Protein AF-A0A0G1XLU5-F1 (afdb_monomer_lite)

InterPro domains:
  IPR003961 Fibronectin type III [PF00041] (52-119)
  IPR003961 Fibronectin type III [PS50853] (48-141)
  IPR003961 Fibronectin type III [cd00063] (48-118)
  IPR013783 Immunoglobulin-like fold [G3DSA:2.60.40.10] (42-125)
  IPR036116 Fibronectin type III superfamily [SSF49265] (53-124)

Structure (mmCIF, N/CA/C/O backbone):
data_AF-A0A0G1XLU5-F1
#
_entry.id   AF-A0A0G1XLU5-F1
#
loop_
_atom_site.group_PDB
_atom_site.id
_atom_site.type_symbol
_atom_site.label_atom_id
_atom_site.label_alt_id
_atom_site.label_comp_id
_atom_site.label_asym_id
_atom_site.label_entity_id
_atom_site.label_seq_id
_atom_site.pdbx_PDB_ins_code
_atom_site.Cartn_x
_atom_site.Cartn_y
_atom_site.Cartn_z
_atom_site.occupancy
_atom_site.B_iso_or_equiv
_atom_site.auth_seq_id
_atom_site.auth_comp_id
_atom_site.auth_asym_id
_atom_site.auth_atom_id
_atom_site.pdbx_PDB_model_num
ATOM 1 N N . MET A 1 1 ? -12.882 -52.339 14.618 1.00 51.91 1 MET A N 1
ATOM 2 C CA . MET A 1 1 ? -12.696 -51.127 15.456 1.00 51.91 1 MET A CA 1
ATOM 3 C C . MET A 1 1 ? -11.372 -50.376 15.245 1.00 51.91 1 MET A C 1
ATOM 5 O O . MET A 1 1 ? -11.327 -49.207 15.586 1.00 51.91 1 MET A O 1
ATOM 9 N N . ARG A 1 2 ? -10.311 -50.964 14.662 1.00 54.66 2 ARG A N 1
ATOM 10 C CA . ARG A 1 2 ? -8.971 -50.331 14.556 1.00 54.66 2 ARG A CA 1
ATOM 11 C C . ARG A 1 2 ? -8.788 -49.352 13.378 1.00 54.66 2 ARG A C 1
ATOM 13 O O . ARG A 1 2 ? -7.815 -48.607 13.339 1.00 54.66 2 ARG A O 1
ATOM 20 N N . THR A 1 3 ? -9.700 -49.377 12.409 1.00 59.12 3 THR A N 1
ATOM 21 C CA . THR A 1 3 ? -9.657 -48.574 11.175 1.00 59.12 3 THR A CA 1
ATOM 22 C C . THR A 1 3 ? -10.219 -47.166 11.374 1.00 59.12 3 THR A C 1
ATOM 24 O O . THR A 1 3 ? -9.622 -46.208 10.899 1.00 59.12 3 THR A O 1
ATOM 27 N N . HIS A 1 4 ? -11.300 -47.014 12.146 1.00 60.06 4 HIS A N 1
ATOM 28 C CA . HIS A 1 4 ? -11.933 -45.709 12.382 1.00 60.06 4 HIS A CA 1
ATOM 29 C C . HIS A 1 4 ? -11.048 -44.755 13.187 1.00 60.06 4 HIS A C 1
ATOM 31 O O . HIS A 1 4 ? -10.987 -43.572 12.875 1.00 60.06 4 HIS A O 1
ATOM 37 N N . THR A 1 5 ? -10.292 -45.268 14.161 1.00 69.12 5 THR A N 1
ATOM 38 C CA . THR A 1 5 ? -9.385 -44.448 14.976 1.00 69.12 5 THR A CA 1
ATOM 39 C C . THR A 1 5 ? -8.284 -43.814 14.131 1.00 69.12 5 THR A C 1
ATOM 41 O O . THR A 1 5 ? -7.954 -42.657 14.342 1.00 69.12 5 THR A O 1
ATOM 44 N N . LYS A 1 6 ? -7.754 -44.537 13.131 1.00 70.75 6 LYS A N 1
ATOM 45 C CA . LYS A 1 6 ? -6.732 -44.008 12.214 1.00 70.75 6 LYS A CA 1
ATOM 46 C C . LYS A 1 6 ? -7.291 -42.927 11.290 1.00 70.75 6 LYS A C 1
ATOM 48 O O . LYS A 1 6 ? -6.612 -41.938 11.056 1.00 70.75 6 LYS A O 1
ATOM 53 N N . VAL A 1 7 ? -8.521 -43.103 10.801 1.00 74.12 7 VAL A N 1
ATOM 54 C CA . VAL A 1 7 ? -9.190 -42.120 9.933 1.00 74.12 7 VAL A CA 1
ATOM 55 C C . VAL A 1 7 ? -9.495 -40.831 10.698 1.00 74.12 7 VAL A C 1
ATOM 57 O O . VAL A 1 7 ? -9.202 -39.752 10.199 1.00 74.12 7 VAL A O 1
ATOM 60 N N . ILE A 1 8 ? -10.002 -40.931 11.931 1.00 77.81 8 ILE A N 1
ATOM 61 C CA . ILE A 1 8 ? -10.279 -39.760 12.780 1.00 77.81 8 ILE A CA 1
ATOM 62 C C . ILE A 1 8 ? -8.988 -38.998 13.101 1.00 77.81 8 ILE A C 1
ATOM 64 O O . ILE A 1 8 ? -8.960 -37.775 13.011 1.00 77.81 8 ILE A O 1
ATOM 68 N N . LEU A 1 9 ? -7.903 -39.710 13.421 1.00 80.44 9 LEU A N 1
ATOM 69 C CA . LEU A 1 9 ? -6.610 -39.083 13.710 1.00 80.44 9 LEU A CA 1
ATOM 70 C C . LEU A 1 9 ? -6.044 -38.364 12.480 1.00 80.44 9 LEU A C 1
ATOM 72 O O . LEU A 1 9 ? -5.514 -37.266 12.602 1.00 80.44 9 LEU A O 1
ATOM 76 N N . LEU A 1 10 ? -6.206 -38.949 11.292 1.00 81.06 10 LEU A N 1
ATOM 77 C CA . LEU A 1 10 ? -5.748 -38.354 10.038 1.00 81.06 10 LEU A CA 1
ATOM 78 C C . LEU A 1 10 ? -6.561 -37.102 9.670 1.00 81.06 10 LEU A C 1
ATOM 80 O O . LEU A 1 10 ? -5.979 -36.103 9.260 1.00 81.06 10 LEU A O 1
ATOM 84 N N . LEU A 1 11 ? -7.879 -37.114 9.896 1.00 80.06 11 LEU A N 1
ATOM 85 C CA . LEU A 1 11 ? -8.735 -35.936 9.717 1.00 80.06 11 LEU A CA 1
ATOM 86 C C . LEU A 1 11 ? -8.406 -34.819 10.713 1.00 80.06 11 LEU A C 1
ATOM 88 O O . LEU A 1 11 ? -8.361 -33.660 10.318 1.00 80.06 11 LEU A O 1
ATOM 92 N N . LEU A 1 12 ? -8.121 -35.152 11.976 1.00 81.06 12 LEU A N 1
ATOM 93 C CA . LEU A 1 12 ? -7.686 -34.170 12.973 1.00 81.06 12 LEU A CA 1
ATOM 94 C C . LEU A 1 12 ? -6.341 -33.543 12.601 1.00 81.06 12 LEU A C 1
ATOM 96 O O . LEU A 1 12 ? -6.197 -32.331 12.691 1.00 81.06 12 LEU A O 1
ATOM 100 N N . VAL A 1 13 ? -5.375 -34.338 12.134 1.00 81.06 13 VAL A N 1
ATOM 101 C CA . VAL A 1 13 ? -4.076 -33.816 11.683 1.00 81.06 13 VAL A CA 1
ATOM 102 C C . VAL A 1 13 ? -4.242 -32.904 10.467 1.00 81.06 13 VAL A C 1
ATOM 104 O O . VAL A 1 13 ? -3.631 -31.843 10.433 1.00 81.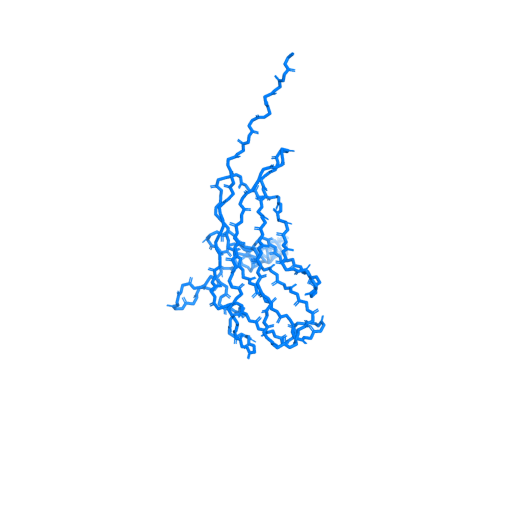06 13 VAL A O 1
ATOM 107 N N . LEU A 1 14 ? -5.095 -33.263 9.503 1.00 79.94 14 LEU A N 1
ATOM 108 C CA . LEU A 1 14 ? -5.384 -32.410 8.346 1.00 79.94 14 LEU A CA 1
ATOM 109 C C . LEU A 1 14 ? -6.127 -31.127 8.735 1.00 79.94 14 LEU A C 1
ATOM 111 O O . LEU A 1 14 ? -5.818 -30.071 8.196 1.00 79.94 14 LEU A O 1
ATOM 115 N N . ALA A 1 15 ? -7.061 -31.196 9.686 1.00 76.44 15 ALA A N 1
ATOM 116 C CA . ALA A 1 15 ? -7.761 -30.021 10.198 1.00 76.44 15 ALA A CA 1
ATOM 117 C C . ALA A 1 15 ? -6.807 -29.077 10.944 1.00 76.44 15 ALA A C 1
ATOM 119 O O . ALA A 1 15 ? -6.834 -27.874 10.713 1.00 76.44 15 ALA A O 1
ATOM 120 N N . VAL A 1 16 ? -5.918 -29.618 11.782 1.00 76.94 16 VAL A N 1
ATOM 121 C CA . VAL A 1 16 ? -4.897 -28.835 12.495 1.00 76.94 16 VAL A CA 1
ATOM 122 C C . VAL A 1 16 ? -3.871 -28.254 11.525 1.00 76.94 16 VAL A C 1
ATOM 124 O O . VAL A 1 16 ? -3.512 -27.091 11.658 1.00 76.94 16 VAL A O 1
ATOM 127 N N . ALA A 1 17 ? -3.426 -29.019 10.527 1.00 70.75 17 ALA A N 1
ATOM 128 C CA . ALA A 1 17 ? -2.511 -28.526 9.501 1.00 70.75 17 ALA A CA 1
ATOM 129 C C . ALA A 1 17 ? -3.165 -27.438 8.638 1.00 70.75 17 ALA A C 1
ATOM 131 O O . ALA A 1 17 ? -2.545 -26.412 8.379 1.00 70.75 17 ALA A O 1
ATOM 132 N N . GLY A 1 18 ? -4.428 -27.623 8.246 1.00 68.19 18 GLY A N 1
ATOM 133 C CA . GLY A 1 18 ? -5.203 -26.610 7.533 1.00 68.19 18 GLY A CA 1
ATOM 134 C C . GLY A 1 18 ? -5.383 -25.338 8.360 1.00 68.19 18 GLY A C 1
ATOM 135 O O . GLY A 1 18 ? -5.171 -24.245 7.849 1.00 68.19 18 GLY A O 1
ATOM 136 N N . TYR A 1 19 ? -5.682 -25.478 9.653 1.00 71.88 19 TYR A N 1
ATOM 137 C CA . TYR A 1 19 ? -5.809 -24.355 10.582 1.00 71.88 19 TYR A CA 1
ATOM 138 C C . TYR A 1 19 ? -4.478 -23.618 10.797 1.00 71.88 19 TYR A C 1
ATOM 140 O O . TYR A 1 19 ? -4.436 -22.392 10.767 1.00 71.88 19 TYR A O 1
ATOM 148 N N . ALA A 1 20 ? -3.376 -24.353 10.956 1.00 61.25 20 ALA A N 1
ATOM 149 C CA . ALA A 1 20 ? -2.044 -23.778 11.127 1.00 61.25 20 ALA A CA 1
ATOM 150 C C . ALA A 1 20 ? -1.555 -23.044 9.869 1.00 61.25 20 ALA A C 1
ATOM 152 O O . ALA A 1 20 ? -0.933 -21.994 9.985 1.00 61.25 20 ALA A O 1
ATOM 153 N N . LEU A 1 21 ? -1.857 -23.567 8.676 1.00 60.66 21 LEU A N 1
ATOM 154 C CA . LEU A 1 21 ? -1.538 -22.897 7.413 1.00 60.66 21 LEU A CA 1
ATOM 155 C C . LEU A 1 21 ? -2.377 -21.632 7.209 1.00 60.66 21 LEU A C 1
ATOM 157 O O . LEU A 1 21 ? -1.857 -20.642 6.697 1.00 60.66 21 LEU A O 1
ATOM 161 N N . TRP A 1 22 ? -3.642 -21.648 7.637 1.00 54.62 22 TRP A N 1
ATOM 162 C CA . TRP A 1 22 ? -4.522 -20.481 7.578 1.00 54.62 22 TRP A CA 1
ATOM 163 C C . TRP A 1 22 ? -4.089 -19.362 8.541 1.00 54.62 22 TRP A C 1
ATOM 165 O O . TRP A 1 22 ? -4.191 -18.194 8.190 1.00 54.62 22 TRP A O 1
ATOM 175 N N . MET A 1 23 ? -3.517 -19.700 9.703 1.00 57.91 23 MET A N 1
ATOM 176 C CA . MET A 1 23 ? -2.945 -18.733 10.655 1.00 57.91 23 MET A CA 1
ATOM 177 C C . MET A 1 23 ? -1.448 -18.461 10.435 1.00 57.91 23 MET A C 1
ATOM 179 O O . MET A 1 23 ? -0.708 -18.282 11.404 1.00 57.91 23 MET A O 1
ATOM 183 N N . SER A 1 24 ? -0.959 -18.463 9.193 1.00 58.97 24 SER A N 1
ATOM 184 C CA . SER A 1 24 ? 0.436 -18.072 8.965 1.00 58.97 24 SER A CA 1
ATOM 185 C C . SER A 1 24 ? 0.593 -16.599 9.370 1.00 58.97 24 SER A C 1
ATOM 187 O O . SER A 1 24 ? -0.068 -15.753 8.768 1.00 58.97 24 SER A O 1
ATOM 189 N N . PRO A 1 25 ? 1.404 -16.276 10.396 1.00 61.41 25 PRO A N 1
ATOM 190 C CA . PRO A 1 25 ? 1.525 -14.908 10.873 1.00 61.41 25 PRO A CA 1
ATOM 191 C C . PRO A 1 25 ? 2.113 -14.019 9.769 1.00 61.41 25 PRO A C 1
ATOM 193 O O . PRO A 1 25 ? 2.911 -14.506 8.955 1.00 61.41 25 PRO A O 1
ATOM 196 N N . PRO A 1 26 ? 1.741 -12.730 9.735 1.00 64.94 26 PRO A N 1
ATOM 197 C CA . PRO A 1 26 ? 2.277 -11.789 8.763 1.00 64.94 26 PRO A CA 1
ATOM 198 C C . PRO A 1 26 ? 3.806 -11.755 8.845 1.00 64.94 26 PRO A C 1
ATOM 200 O O . PRO A 1 26 ? 4.402 -11.852 9.924 1.00 64.94 26 PRO A O 1
ATOM 203 N N . LYS A 1 27 ? 4.461 -11.671 7.684 1.00 69.88 27 LYS A N 1
ATOM 204 C CA . LYS A 1 27 ? 5.921 -11.603 7.617 1.00 69.88 27 LYS A CA 1
ATOM 205 C C . LYS A 1 27 ? 6.362 -10.169 7.866 1.00 69.88 27 LYS A C 1
ATOM 207 O O . LYS A 1 27 ? 6.328 -9.349 6.956 1.00 69.88 27 LYS A O 1
ATOM 212 N N . ILE A 1 28 ? 6.834 -9.918 9.081 1.00 74.00 28 ILE A N 1
ATOM 213 C CA . ILE A 1 28 ? 7.409 -8.631 9.462 1.00 74.00 28 ILE A CA 1
ATOM 214 C C . ILE A 1 28 ? 8.898 -8.615 9.086 1.00 74.00 28 ILE A C 1
ATOM 216 O O . ILE A 1 28 ? 9.641 -9.508 9.505 1.00 74.00 28 ILE A O 1
ATOM 220 N N . ASP A 1 29 ? 9.344 -7.636 8.295 1.00 70.25 29 ASP A N 1
ATOM 221 C CA . ASP A 1 29 ? 10.772 -7.473 7.991 1.00 70.25 29 ASP A CA 1
ATOM 222 C C . ASP A 1 29 ? 11.554 -6.815 9.144 1.00 70.25 29 ASP A C 1
ATOM 224 O O . ASP A 1 29 ? 11.015 -6.397 10.170 1.00 70.25 29 ASP A O 1
ATOM 228 N N . THR A 1 30 ? 12.873 -6.704 8.979 1.00 65.00 30 THR A N 1
ATOM 229 C CA . THR A 1 30 ? 13.765 -6.060 9.957 1.00 65.00 30 THR A CA 1
ATOM 230 C C . THR A 1 30 ? 13.542 -4.553 10.105 1.00 65.00 30 THR A C 1
ATOM 232 O O . THR A 1 30 ? 14.086 -3.954 11.033 1.00 65.00 30 THR A O 1
ATOM 235 N N . GLN A 1 31 ? 12.764 -3.938 9.213 1.00 65.06 31 GLN A N 1
ATOM 236 C CA . GLN A 1 31 ? 12.368 -2.531 9.248 1.00 65.06 31 GLN A CA 1
ATOM 237 C C . GLN A 1 31 ? 10.964 -2.343 9.848 1.00 65.06 31 GLN A C 1
ATOM 239 O O . GLN A 1 31 ? 10.531 -1.205 10.023 1.00 65.06 31 GLN A O 1
ATOM 244 N N . GLY A 1 32 ? 10.287 -3.434 10.221 1.00 70.69 32 GLY A N 1
ATOM 245 C CA . GLY A 1 32 ? 8.965 -3.423 10.836 1.00 70.69 32 GLY A CA 1
ATOM 246 C C . GLY A 1 32 ? 7.802 -3.419 9.845 1.00 70.69 32 GLY A C 1
ATOM 247 O O . GLY A 1 32 ? 6.673 -3.231 10.286 1.00 70.69 32 GLY A O 1
ATOM 248 N N . LYS A 1 33 ? 8.040 -3.628 8.542 1.00 77.69 33 LYS A N 1
ATOM 249 C CA . LYS A 1 33 ? 6.972 -3.696 7.532 1.00 77.69 33 LYS A CA 1
ATOM 250 C C . LYS A 1 33 ? 6.260 -5.028 7.607 1.00 77.69 33 LYS A C 1
ATOM 252 O O . LYS A 1 33 ? 6.911 -6.070 7.557 1.00 77.69 33 LYS A O 1
ATOM 257 N N . ILE A 1 34 ? 4.937 -4.994 7.705 1.00 79.50 34 ILE A N 1
ATOM 258 C CA . ILE A 1 34 ? 4.141 -6.144 8.138 1.00 79.50 34 ILE A CA 1
ATOM 259 C C . ILE A 1 34 ? 3.850 -7.141 6.996 1.00 79.50 34 ILE A C 1
ATOM 261 O O . ILE A 1 34 ? 3.616 -8.323 7.251 1.00 79.50 34 ILE A O 1
ATOM 265 N N . HIS A 1 35 ? 3.996 -6.706 5.740 1.00 80.88 35 HIS A N 1
ATOM 266 C CA . HIS A 1 35 ? 3.874 -7.538 4.534 1.00 80.88 35 HIS A CA 1
ATOM 267 C C . HIS A 1 35 ? 5.161 -7.538 3.701 1.00 80.88 35 HIS A C 1
ATOM 269 O O . HIS A 1 35 ? 5.164 -7.194 2.518 1.00 80.88 35 HIS A O 1
ATOM 275 N N . ALA A 1 36 ? 6.281 -7.932 4.313 1.00 82.94 36 ALA A N 1
ATOM 276 C CA . ALA A 1 36 ? 7.623 -7.899 3.713 1.00 82.94 36 ALA A CA 1
ATOM 277 C C . ALA A 1 36 ? 7.714 -8.507 2.299 1.00 82.94 36 ALA A C 1
ATOM 279 O O . ALA A 1 36 ? 8.440 -8.014 1.436 1.00 82.94 36 ALA A O 1
ATOM 280 N N . ASN A 1 37 ? 6.935 -9.556 2.027 1.00 84.00 37 ASN A N 1
ATOM 281 C CA . ASN A 1 37 ? 6.890 -10.230 0.729 1.00 84.00 37 ASN A CA 1
ATOM 282 C C . ASN A 1 37 ? 6.438 -9.318 -0.425 1.00 84.00 37 ASN A C 1
ATOM 284 O O . ASN A 1 37 ? 6.839 -9.557 -1.563 1.00 84.00 37 ASN A O 1
ATOM 288 N N . LEU A 1 38 ? 5.628 -8.288 -0.155 1.00 86.75 38 LEU A N 1
ATOM 289 C CA . LEU A 1 38 ? 5.226 -7.306 -1.169 1.00 86.75 38 LEU A CA 1
ATOM 290 C C . LEU A 1 38 ? 6.402 -6.422 -1.607 1.00 86.75 38 LEU A C 1
ATOM 292 O O . LEU A 1 38 ? 6.432 -5.954 -2.746 1.00 86.75 38 LEU A O 1
ATOM 296 N N . TYR A 1 39 ? 7.381 -6.229 -0.720 1.00 89.38 39 TYR A N 1
ATOM 297 C CA . TYR A 1 39 ? 8.565 -5.406 -0.954 1.00 89.38 39 TYR A CA 1
ATOM 298 C C . TYR A 1 39 ? 9.710 -6.205 -1.578 1.00 89.38 39 TYR A C 1
ATOM 300 O O . TYR A 1 39 ? 10.363 -5.719 -2.497 1.00 89.38 39 TYR A O 1
ATOM 308 N N . GLU A 1 40 ? 9.936 -7.441 -1.125 1.00 88.00 40 GLU A N 1
ATOM 309 C CA . GLU A 1 40 ? 11.019 -8.303 -1.624 1.00 88.00 40 GLU A CA 1
ATOM 310 C C . GLU A 1 40 ? 10.889 -8.639 -3.120 1.00 88.00 40 GLU A C 1
ATOM 312 O O . GLU A 1 40 ? 11.901 -8.800 -3.800 1.00 88.00 40 GLU A O 1
ATOM 317 N N . GLY A 1 41 ? 9.661 -8.750 -3.637 1.00 86.44 41 GLY A N 1
ATOM 318 C CA . GLY A 1 41 ? 9.399 -9.055 -5.049 1.00 86.44 41 GLY A CA 1
ATOM 319 C C . GLY A 1 41 ? 9.264 -7.833 -5.962 1.00 86.44 41 GLY A C 1
ATOM 320 O O . GLY A 1 41 ? 9.120 -7.998 -7.173 1.00 86.44 41 GLY A O 1
ATOM 321 N N . ALA A 1 42 ? 9.285 -6.617 -5.409 1.00 93.81 42 ALA A N 1
ATOM 322 C CA . ALA A 1 42 ? 9.008 -5.412 -6.179 1.00 93.81 42 ALA A CA 1
ATOM 323 C C . ALA A 1 42 ? 10.130 -5.109 -7.186 1.00 93.81 42 ALA A C 1
ATOM 325 O O . ALA A 1 42 ? 11.319 -5.198 -6.881 1.00 93.81 42 ALA A O 1
ATOM 326 N N . SER A 1 43 ? 9.745 -4.675 -8.385 1.00 96.81 43 SER A N 1
ATOM 327 C CA . SER A 1 43 ? 10.668 -4.199 -9.427 1.00 96.81 43 SER A CA 1
ATOM 328 C C . SER A 1 43 ? 11.294 -2.843 -9.083 1.00 96.81 43 SER A C 1
ATOM 330 O O . SER A 1 43 ? 12.320 -2.468 -9.647 1.00 96.81 43 SER A O 1
ATOM 332 N N . GLY A 1 44 ? 10.696 -2.115 -8.139 1.00 96.12 44 GLY A N 1
ATOM 333 C CA . GLY A 1 44 ? 11.185 -0.838 -7.648 1.00 96.12 44 GLY A CA 1
ATOM 334 C C . GLY A 1 44 ? 10.220 -0.208 -6.650 1.00 96.12 44 GLY A C 1
ATOM 335 O O . GLY A 1 44 ? 9.231 -0.818 -6.241 1.00 96.12 44 GLY A O 1
ATOM 336 N N . THR A 1 45 ? 10.504 1.036 -6.271 1.00 96.56 45 THR A N 1
ATOM 337 C CA . THR A 1 45 ? 9.650 1.808 -5.363 1.00 96.56 45 THR A CA 1
ATOM 338 C C . THR A 1 45 ? 9.321 3.176 -5.934 1.00 96.56 45 THR A C 1
ATOM 340 O O . THR A 1 45 ? 10.184 3.777 -6.573 1.00 96.56 45 THR A O 1
ATOM 343 N N . TRP A 1 46 ? 8.154 3.726 -5.601 1.00 96.88 46 TRP A N 1
ATOM 344 C CA . TRP A 1 46 ? 7.859 5.148 -5.815 1.00 96.88 46 TRP A CA 1
ATOM 345 C C . TRP A 1 46 ? 7.335 5.816 -4.544 1.00 96.88 46 TRP A C 1
ATOM 347 O O . TRP A 1 46 ? 7.081 5.153 -3.538 1.00 96.88 46 TRP A O 1
ATOM 357 N N . ASN A 1 47 ? 7.213 7.143 -4.575 1.00 96.81 47 ASN A N 1
ATOM 358 C CA . ASN A 1 47 ? 6.675 7.932 -3.472 1.00 96.81 47 ASN A CA 1
ATOM 359 C C . ASN A 1 47 ? 5.308 8.536 -3.856 1.00 96.81 47 ASN A C 1
ATOM 361 O O . ASN A 1 47 ? 5.283 9.606 -4.463 1.00 96.81 47 ASN A O 1
ATOM 365 N N . PRO A 1 48 ? 4.185 7.876 -3.515 1.00 95.19 48 PRO A N 1
ATOM 366 C CA . PRO A 1 48 ? 2.851 8.292 -3.935 1.00 95.19 48 PRO A CA 1
ATOM 367 C C . PRO A 1 48 ? 2.255 9.479 -3.174 1.00 95.19 48 PRO A C 1
ATOM 369 O O . PRO A 1 48 ? 1.155 9.880 -3.525 1.00 95.19 48 PRO A O 1
ATOM 372 N N . GLN A 1 49 ? 2.885 10.015 -2.120 1.00 94.88 49 GLN A N 1
ATOM 373 C CA . GLN A 1 49 ? 2.253 11.049 -1.274 1.00 94.88 49 GLN A CA 1
ATOM 374 C C . GLN A 1 49 ? 0.836 10.641 -0.807 1.00 94.88 49 GLN A C 1
ATOM 376 O O . GLN A 1 49 ? -0.132 11.368 -1.027 1.00 94.88 49 GLN A O 1
ATOM 381 N N . VAL A 1 50 ? 0.700 9.438 -0.234 1.00 95.19 50 VAL A N 1
ATOM 382 C CA . VAL A 1 50 ? -0.616 8.880 0.118 1.00 95.19 50 VAL A CA 1
ATOM 383 C C . VAL A 1 50 ? -1.285 9.681 1.232 1.00 95.19 50 VAL A C 1
ATOM 385 O O . VAL A 1 50 ? -0.660 10.020 2.237 1.00 95.19 50 VAL A O 1
ATOM 388 N N . GLU A 1 51 ? -2.582 9.916 1.069 1.00 96.44 51 GLU A N 1
ATOM 389 C CA . GLU A 1 51 ? -3.465 10.513 2.067 1.00 96.44 51 GLU A CA 1
ATOM 390 C C . GLU A 1 51 ? -4.587 9.521 2.406 1.00 96.44 51 GLU A C 1
ATOM 392 O O . GLU A 1 51 ? -5.221 8.975 1.502 1.00 96.44 51 GLU A O 1
ATOM 397 N N . VAL A 1 52 ? -4.850 9.296 3.699 1.00 95.50 52 VAL A N 1
ATOM 398 C CA . VAL A 1 52 ? -5.935 8.422 4.174 1.00 95.50 52 VAL A CA 1
ATOM 399 C C . VAL A 1 52 ? -6.920 9.240 5.002 1.00 95.50 52 VAL A C 1
ATOM 401 O O . VAL A 1 52 ? -6.558 9.806 6.032 1.00 95.50 52 VAL A O 1
ATOM 404 N N . LEU A 1 53 ? -8.169 9.312 4.547 1.00 93.25 53 LEU A N 1
ATOM 405 C CA . LEU A 1 53 ? -9.198 10.192 5.096 1.00 93.25 53 LEU A CA 1
ATOM 406 C C . LEU A 1 53 ? -10.380 9.382 5.637 1.00 93.25 53 LEU A C 1
ATOM 408 O O . LEU A 1 53 ? -11.051 8.706 4.855 1.00 93.25 53 LEU A O 1
ATOM 412 N N . PRO A 1 54 ? -10.690 9.459 6.941 1.00 89.06 54 PRO A N 1
ATOM 413 C CA . PRO A 1 54 ? -11.871 8.808 7.478 1.00 89.06 54 PRO A CA 1
ATOM 414 C C . PRO A 1 54 ? -13.151 9.571 7.169 1.00 89.06 54 PRO A C 1
ATOM 416 O O . PRO A 1 54 ? -13.206 10.798 7.254 1.00 89.06 54 PRO A O 1
ATOM 419 N N . PHE A 1 55 ? -14.212 8.820 6.892 1.00 83.94 55 PHE A N 1
ATOM 420 C CA . PHE A 1 55 ? -15.572 9.337 6.835 1.00 83.94 55 PHE A CA 1
ATOM 421 C C . PHE A 1 55 ? -16.576 8.274 7.292 1.00 83.94 55 PHE A C 1
ATOM 423 O O . PHE A 1 55 ? -16.260 7.090 7.413 1.00 83.94 55 PHE A O 1
ATOM 430 N N . THR A 1 56 ? -17.802 8.708 7.568 1.00 77.44 56 THR A N 1
ATOM 431 C CA . THR A 1 56 ? -18.873 7.824 8.036 1.00 77.44 56 THR A CA 1
ATOM 432 C C . THR A 1 56 ? -20.034 7.874 7.056 1.00 77.44 56 THR A C 1
ATOM 434 O O . THR A 1 56 ? -20.487 8.956 6.674 1.00 77.44 56 THR A O 1
ATOM 437 N N . ARG A 1 57 ? -20.546 6.703 6.671 1.00 76.25 57 ARG A N 1
ATOM 438 C CA . ARG A 1 57 ? -21.832 6.546 5.988 1.00 76.25 57 ARG A CA 1
ATOM 439 C C . ARG A 1 57 ? -22.631 5.515 6.768 1.00 76.25 57 ARG A C 1
ATOM 441 O O . ARG A 1 57 ? -22.399 4.324 6.613 1.00 76.25 57 ARG A O 1
ATOM 448 N N . VAL A 1 58 ? -23.550 5.983 7.610 1.00 72.56 58 VAL A N 1
ATOM 449 C CA . VAL A 1 58 ? -24.359 5.133 8.499 1.00 72.56 58 VAL A CA 1
ATOM 450 C C . VAL A 1 58 ? -24.925 3.924 7.731 1.00 72.56 58 VAL A C 1
ATOM 452 O O . VAL A 1 58 ? -25.514 4.129 6.664 1.00 72.56 58 VAL A O 1
ATOM 455 N N . PRO A 1 59 ? -24.738 2.680 8.220 1.00 71.81 59 PRO A N 1
ATOM 456 C CA . PRO A 1 59 ? -24.157 2.275 9.512 1.00 71.81 59 PRO A CA 1
ATOM 457 C C . PRO A 1 59 ? -22.646 1.942 9.482 1.00 71.81 59 PRO A C 1
ATOM 459 O O . PRO A 1 59 ? -22.132 1.357 10.429 1.00 71.81 59 PRO A O 1
ATOM 462 N N . GLN A 1 60 ? -21.927 2.259 8.404 1.00 78.81 60 GLN A N 1
ATOM 463 C CA . GLN A 1 60 ? -20.548 1.820 8.161 1.00 78.81 60 GLN A CA 1
ATOM 464 C C . GLN A 1 60 ? -19.526 2.957 8.319 1.00 78.81 60 GLN A C 1
ATOM 466 O O . GLN A 1 60 ? -19.778 4.115 7.962 1.00 78.81 60 GLN A O 1
ATOM 471 N N . THR A 1 61 ? -18.335 2.622 8.817 1.00 85.31 61 THR A N 1
ATOM 472 C CA . THR A 1 61 ? -17.162 3.498 8.722 1.00 85.31 61 THR A CA 1
ATOM 473 C C . THR A 1 61 ? -16.395 3.196 7.442 1.00 85.31 61 THR A C 1
ATOM 475 O O . THR A 1 61 ? -16.331 2.056 6.975 1.00 85.31 61 THR A O 1
ATOM 478 N N . MET A 1 62 ? -15.857 4.250 6.838 1.00 89.94 62 MET A N 1
ATOM 479 C CA . MET A 1 62 ? -15.181 4.187 5.552 1.00 89.94 62 MET A CA 1
ATOM 480 C C . MET A 1 62 ? -13.877 4.990 5.595 1.00 89.94 62 MET A C 1
ATOM 482 O O . MET A 1 62 ? -13.703 5.901 6.413 1.00 89.94 62 MET A O 1
ATOM 486 N N . LEU A 1 63 ? -12.954 4.646 4.704 1.00 93.81 63 LEU A N 1
ATOM 487 C CA . LEU A 1 63 ? -11.706 5.368 4.481 1.00 93.81 63 LEU A CA 1
ATOM 488 C C . LEU A 1 63 ? -11.582 5.687 2.993 1.00 93.81 63 LEU A C 1
ATOM 490 O O . LEU A 1 63 ? -11.726 4.800 2.160 1.00 93.81 63 LEU A O 1
ATOM 494 N N . THR A 1 64 ? -11.277 6.934 2.653 1.00 95.19 64 THR A N 1
ATOM 495 C CA . THR A 1 64 ? -10.830 7.291 1.305 1.00 95.19 64 THR A CA 1
ATOM 496 C C . THR A 1 64 ? -9.311 7.339 1.308 1.00 95.19 64 THR A C 1
ATOM 498 O O . THR A 1 64 ? -8.718 8.148 2.023 1.00 95.19 64 THR A O 1
ATOM 501 N N . VAL A 1 65 ? -8.678 6.507 0.490 1.00 96.69 65 VAL A N 1
ATOM 502 C CA . VAL A 1 65 ? -7.230 6.532 0.262 1.00 96.69 65 VAL A CA 1
ATOM 503 C C . VAL A 1 65 ? -6.966 7.221 -1.069 1.00 96.69 65 VAL A C 1
ATOM 505 O O . VAL A 1 65 ? -7.585 6.870 -2.072 1.00 96.69 65 VAL A O 1
ATOM 508 N N . LYS A 1 66 ? -6.062 8.199 -1.097 1.00 97.62 66 LYS A N 1
ATOM 509 C CA . LYS A 1 66 ? -5.659 8.943 -2.300 1.00 97.62 66 LYS A CA 1
ATOM 510 C C . LYS A 1 66 ? -4.157 8.865 -2.488 1.00 97.62 66 LYS A C 1
ATOM 512 O O . LYS A 1 66 ? -3.426 8.815 -1.504 1.00 97.62 66 LYS A O 1
ATOM 517 N N . TRP A 1 67 ? -3.696 8.887 -3.732 1.00 97.69 67 TRP A N 1
ATOM 518 C CA . TRP A 1 67 ? -2.273 8.801 -4.052 1.00 97.69 67 TRP A CA 1
ATOM 519 C C . TRP A 1 67 ? -1.915 9.552 -5.335 1.00 97.69 67 TRP A C 1
ATOM 521 O O . TRP A 1 67 ? -2.774 9.964 -6.110 1.00 97.69 67 TRP A O 1
ATOM 531 N N . GLN A 1 68 ? -0.619 9.720 -5.566 1.00 97.31 68 GLN A N 1
ATOM 532 C CA . GLN A 1 68 ? -0.027 10.186 -6.812 1.00 97.31 68 GLN A CA 1
ATOM 533 C C . GLN A 1 68 ? 0.556 8.997 -7.590 1.00 97.31 68 GLN A C 1
ATOM 535 O O . GLN A 1 68 ? 1.103 8.062 -6.985 1.00 97.31 68 GLN A O 1
ATOM 540 N N . PRO A 1 69 ? 0.439 9.006 -8.927 1.00 97.06 69 PRO A N 1
ATOM 541 C CA . PRO A 1 69 ? 0.968 7.935 -9.755 1.00 97.06 69 PRO A CA 1
ATOM 542 C C . PRO A 1 69 ? 2.504 7.973 -9.804 1.00 97.06 69 PRO A C 1
ATOM 544 O O . PRO A 1 69 ? 3.103 9.026 -9.564 1.00 97.06 69 PRO A O 1
ATOM 547 N N . PRO A 1 70 ? 3.159 6.849 -10.134 1.00 96.81 70 PRO A N 1
ATOM 548 C CA . PRO A 1 70 ? 4.576 6.861 -10.475 1.00 96.81 70 PRO A CA 1
ATOM 549 C C . PRO A 1 70 ? 4.821 7.619 -11.794 1.00 96.81 70 PRO A C 1
ATOM 551 O O . PRO A 1 70 ? 3.914 7.795 -12.606 1.00 96.81 70 PRO A O 1
ATOM 554 N N . GLU A 1 71 ? 6.063 8.056 -12.016 1.00 95.50 71 GLU A N 1
ATOM 555 C CA . GLU A 1 71 ? 6.458 8.733 -13.265 1.00 95.50 71 GLU A CA 1
ATOM 556 C C . GLU A 1 71 ? 6.534 7.773 -14.465 1.00 95.50 71 GLU A C 1
ATOM 558 O O . GLU A 1 71 ? 6.381 8.187 -15.615 1.00 95.50 71 GLU A O 1
ATOM 563 N N 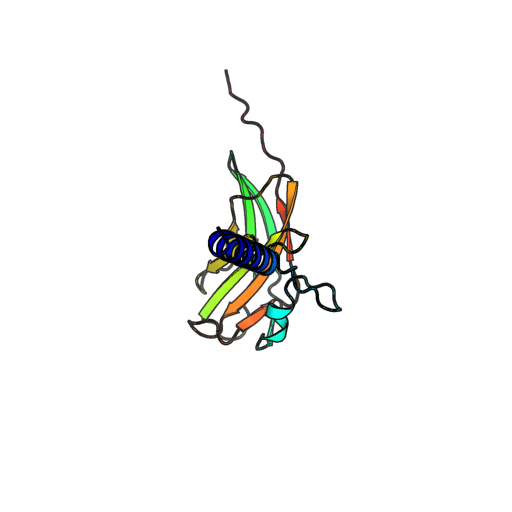. GLU A 1 72 ? 6.795 6.492 -14.207 1.00 94.12 72 GLU A N 1
ATOM 564 C CA . GLU A 1 72 ? 6.862 5.461 -15.239 1.00 94.12 72 GLU A CA 1
ATOM 565 C C . GLU A 1 72 ? 5.477 4.977 -15.679 1.00 94.12 72 GLU A C 1
ATOM 567 O O . GLU A 1 72 ? 4.466 5.226 -15.031 1.00 94.12 72 GLU A O 1
ATOM 572 N N . THR A 1 73 ? 5.419 4.277 -16.813 1.00 95.00 73 THR A N 1
ATOM 573 C CA . THR A 1 73 ? 4.161 3.712 -17.316 1.00 95.00 73 THR A CA 1
ATOM 574 C C . THR A 1 73 ? 3.733 2.514 -16.473 1.00 95.00 73 THR A C 1
ATOM 576 O O . THR A 1 73 ? 4.514 1.590 -16.267 1.00 95.00 73 TH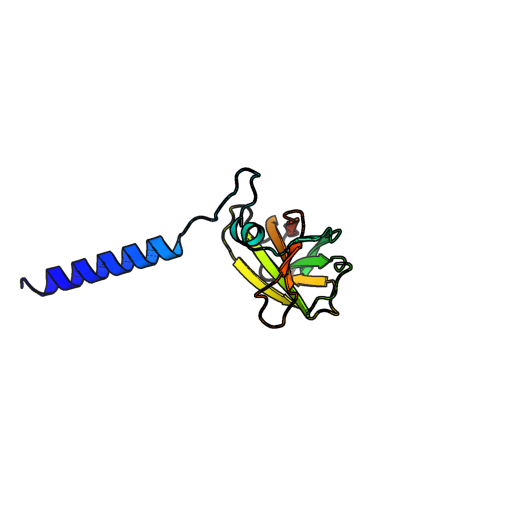R A O 1
ATOM 579 N N . TYR A 1 74 ? 2.470 2.507 -16.056 1.00 96.19 74 TYR A N 1
ATOM 580 C CA . TYR A 1 74 ? 1.850 1.447 -15.264 1.00 96.19 74 TYR A CA 1
ATOM 581 C C . TYR A 1 74 ? 0.490 1.052 -15.861 1.00 96.19 74 TYR A C 1
ATOM 583 O O . TYR A 1 74 ? -0.081 1.766 -16.687 1.00 96.19 74 TYR A O 1
ATOM 591 N N . ASN A 1 75 ? -0.022 -0.111 -15.463 1.00 96.94 75 ASN A N 1
ATOM 592 C CA . ASN A 1 75 ? -1.251 -0.702 -15.983 1.00 96.94 75 ASN A CA 1
ATOM 593 C C . ASN A 1 75 ? -2.465 -0.505 -15.067 1.00 96.94 75 ASN A C 1
ATOM 595 O O . ASN A 1 75 ? -3.553 -0.239 -15.568 1.00 96.94 75 ASN A O 1
ATOM 599 N N . HIS A 1 76 ? -2.302 -0.685 -13.756 1.00 97.19 76 HIS A N 1
ATOM 600 C CA . HIS A 1 76 ? -3.361 -0.514 -12.758 1.00 97.19 76 HIS A CA 1
ATOM 601 C C . HIS A 1 76 ? -2.766 -0.465 -11.343 1.00 97.19 76 HIS A C 1
ATOM 603 O O . HIS A 1 76 ? -1.576 -0.730 -11.153 1.00 97.19 76 HIS A O 1
ATOM 609 N N . PHE A 1 77 ? -3.595 -0.132 -10.354 1.00 97.56 77 PHE A N 1
ATOM 610 C CA . PHE A 1 77 ? -3.202 -0.128 -8.947 1.00 97.56 77 PHE A CA 1
ATOM 611 C C . PHE A 1 77 ? -3.807 -1.311 -8.202 1.00 97.56 77 PHE A C 1
ATOM 613 O O . PHE A 1 77 ? -4.936 -1.723 -8.477 1.00 97.56 77 PHE A O 1
ATOM 620 N N . VAL A 1 78 ? -3.064 -1.824 -7.228 1.00 96.75 78 VAL A N 1
ATOM 621 C CA . VAL A 1 78 ? -3.521 -2.851 -6.292 1.00 96.75 78 VAL A CA 1
ATOM 622 C C . VAL A 1 78 ? -3.218 -2.377 -4.880 1.00 96.75 78 VAL A C 1
ATOM 624 O O . VAL A 1 78 ? -2.102 -1.951 -4.593 1.00 96.75 78 VAL A O 1
ATOM 627 N N . MET A 1 79 ? -4.212 -2.440 -4.003 1.00 96.38 79 MET A N 1
ATOM 628 C CA . MET A 1 79 ? -4.097 -2.050 -2.607 1.00 96.38 79 MET A CA 1
ATOM 629 C C . MET A 1 79 ? -4.390 -3.240 -1.711 1.00 96.38 79 MET A C 1
ATOM 631 O O . MET A 1 79 ? -5.466 -3.834 -1.772 1.00 96.38 79 MET A O 1
ATOM 635 N N . THR A 1 80 ? -3.414 -3.583 -0.882 1.00 95.56 80 THR A N 1
ATOM 636 C CA . THR A 1 80 ? -3.543 -4.612 0.145 1.00 95.56 80 THR A CA 1
ATOM 637 C C . THR A 1 80 ? -3.889 -3.946 1.468 1.00 95.56 80 THR A C 1
ATOM 639 O O . THR A 1 80 ? -3.244 -2.977 1.864 1.00 95.56 80 THR A O 1
ATOM 642 N N . ILE A 1 81 ? -4.933 -4.453 2.123 1.00 95.25 81 ILE A N 1
ATOM 643 C CA . ILE A 1 81 ? -5.508 -3.880 3.337 1.00 95.25 81 ILE A CA 1
ATOM 644 C C . ILE A 1 81 ? -5.387 -4.902 4.459 1.00 95.25 81 ILE A C 1
ATOM 646 O O . ILE A 1 81 ? -5.875 -6.032 4.339 1.00 95.25 81 ILE A O 1
ATOM 650 N N . SER A 1 82 ? -4.794 -4.500 5.575 1.00 94.25 82 SER A N 1
ATOM 651 C CA . SER A 1 82 ? -4.710 -5.331 6.774 1.00 94.25 82 SER A CA 1
ATOM 652 C C . SER A 1 82 ? -5.044 -4.550 8.034 1.00 94.25 82 SER A C 1
ATOM 654 O O . SER A 1 82 ? -5.022 -3.322 8.062 1.00 94.25 82 SER A O 1
ATOM 656 N N . THR A 1 83 ? -5.337 -5.266 9.108 1.00 92.44 83 THR A N 1
ATOM 657 C CA . THR A 1 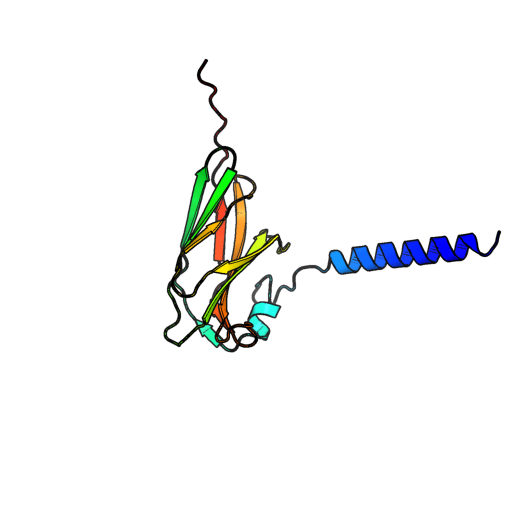83 ? -5.331 -4.705 10.463 1.00 92.44 83 THR A CA 1
ATOM 658 C C . THR A 1 83 ? -3.917 -4.275 10.864 1.00 92.44 83 THR A C 1
ATOM 660 O O . THR A 1 83 ? -2.925 -4.677 10.248 1.00 92.44 83 THR A O 1
ATOM 663 N N . SER A 1 84 ? -3.810 -3.476 11.928 1.00 89.94 84 SER A N 1
ATOM 664 C CA . SER A 1 84 ? -2.527 -3.003 12.470 1.00 89.94 84 SER A CA 1
ATOM 665 C C . SER A 1 84 ? -1.608 -4.110 13.008 1.00 89.94 84 SER A C 1
ATOM 667 O O . SER A 1 84 ? -0.407 -3.883 13.140 1.00 89.94 84 SER A O 1
ATOM 669 N N . ASP A 1 85 ? -2.145 -5.304 13.285 1.00 86.69 85 ASP A N 1
ATOM 670 C CA . ASP A 1 85 ? -1.372 -6.505 13.633 1.00 86.69 85 ASP A CA 1
ATOM 671 C C . ASP A 1 85 ? -0.909 -7.318 12.409 1.00 86.69 85 ASP A C 1
ATOM 673 O O . ASP A 1 85 ? -0.184 -8.300 12.564 1.00 86.69 85 ASP A O 1
ATOM 677 N N . GLY A 1 86 ? -1.313 -6.905 11.203 1.00 85.12 86 GLY A N 1
ATOM 678 C CA . GLY A 1 86 ? -0.959 -7.542 9.939 1.00 85.12 86 GLY A CA 1
ATOM 679 C C . GLY A 1 86 ? -1.888 -8.624 9.441 1.00 85.12 86 GLY A C 1
ATOM 680 O O . GLY A 1 86 ? -1.602 -9.231 8.409 1.00 85.12 86 GLY A O 1
ATOM 681 N N . THR A 1 87 ? -3.005 -8.871 10.117 1.00 88.94 87 THR A N 1
ATOM 682 C CA . THR A 1 87 ? -4.022 -9.776 9.587 1.00 88.94 87 THR A CA 1
ATOM 683 C C . THR A 1 87 ? -4.576 -9.208 8.283 1.00 88.94 87 THR A C 1
ATOM 685 O O . THR A 1 87 ? -5.211 -8.151 8.257 1.00 88.94 87 THR A O 1
ATOM 688 N N . LEU A 1 88 ? -4.315 -9.909 7.176 1.00 89.81 88 LEU A N 1
ATOM 689 C CA . LEU A 1 88 ? -4.823 -9.539 5.860 1.00 89.81 88 LEU A CA 1
ATOM 690 C C . LEU A 1 88 ? -6.354 -9.547 5.879 1.00 89.81 88 LEU A C 1
ATOM 692 O O . LEU A 1 88 ? -6.970 -10.566 6.190 1.00 89.81 88 LEU A O 1
ATOM 696 N N . ILE A 1 89 ? -6.958 -8.422 5.504 1.00 91.75 89 ILE A N 1
ATOM 697 C CA . ILE A 1 89 ? -8.409 -8.298 5.366 1.00 91.75 89 ILE A CA 1
ATOM 698 C C . ILE A 1 89 ? -8.793 -8.643 3.936 1.00 91.75 89 ILE A C 1
ATOM 700 O O . ILE A 1 89 ? -9.588 -9.555 3.711 1.00 91.75 89 ILE A O 1
ATOM 704 N N . ARG A 1 90 ? -8.231 -7.909 2.968 1.00 94.06 90 ARG A N 1
ATOM 705 C CA . ARG A 1 90 ? -8.472 -8.103 1.533 1.00 94.06 90 ARG A CA 1
ATOM 706 C C . ARG A 1 90 ? -7.481 -7.322 0.673 1.00 94.06 90 ARG A C 1
ATOM 708 O O . ARG A 1 90 ? -6.736 -6.478 1.166 1.00 94.06 90 ARG A O 1
ATOM 715 N N . THR A 1 91 ? -7.533 -7.592 -0.626 1.00 94.44 91 THR A N 1
ATOM 716 C CA . THR A 1 91 ? -6.807 -6.863 -1.665 1.00 94.44 91 THR A CA 1
ATOM 717 C C . THR A 1 91 ? -7.812 -6.348 -2.690 1.00 94.44 91 THR A C 1
ATOM 719 O O . THR A 1 91 ? -8.689 -7.097 -3.121 1.00 94.44 91 THR A O 1
ATOM 722 N N . GLU A 1 92 ? -7.686 -5.084 -3.081 1.00 95.12 92 GLU A N 1
ATOM 723 C CA . GLU A 1 92 ? -8.564 -4.421 -4.046 1.00 95.12 92 GLU A CA 1
ATOM 724 C C . GLU A 1 92 ? -7.756 -3.859 -5.218 1.00 95.12 92 GLU A C 1
ATOM 726 O O . GLU A 1 92 ? -6.631 -3.392 -5.047 1.00 95.12 92 GLU A O 1
ATOM 731 N N . SER A 1 93 ? -8.320 -3.904 -6.424 1.00 94.00 93 SER A N 1
ATOM 732 C CA . SER A 1 93 ? -7.682 -3.384 -7.638 1.00 94.00 93 SER A CA 1
ATOM 733 C C . SER A 1 93 ? -8.457 -2.187 -8.173 1.00 94.00 93 SER A C 1
ATOM 735 O O . SER A 1 93 ? -9.686 -2.196 -8.182 1.00 94.00 93 SER A O 1
ATOM 737 N N . ASN A 1 94 ? -7.742 -1.178 -8.664 1.00 90.62 94 ASN A N 1
ATOM 738 C CA . ASN A 1 94 ? -8.326 0.003 -9.292 1.00 90.62 94 ASN A CA 1
ATOM 739 C C . ASN A 1 94 ? -7.721 0.248 -10.671 1.00 90.62 94 ASN A C 1
ATOM 741 O O . ASN A 1 94 ? -6.548 -0.045 -10.893 1.00 90.62 94 ASN A O 1
ATOM 745 N N . SER A 1 95 ? -8.500 0.821 -11.589 1.00 87.50 95 SER A N 1
ATOM 746 C CA . SER A 1 95 ? -7.997 1.197 -12.917 1.00 87.50 95 SER A CA 1
ATOM 747 C C . SER A 1 95 ? -6.875 2.241 -12.810 1.00 87.50 95 SER A C 1
ATOM 749 O O . SER A 1 95 ? -6.851 3.036 -11.872 1.00 87.50 95 SER A O 1
ATOM 751 N N . HIS A 1 96 ? -5.971 2.274 -13.796 1.00 88.75 96 HIS A N 1
ATOM 752 C CA . HIS A 1 96 ? -4.859 3.232 -13.853 1.00 88.75 96 HIS A CA 1
ATOM 753 C C . HIS A 1 96 ? -5.251 4.714 -13.754 1.00 88.75 96 HIS A C 1
ATOM 755 O O . HIS A 1 96 ? -4.450 5.516 -13.270 1.00 88.75 96 HIS A O 1
ATOM 761 N N . ASP A 1 97 ? -6.461 5.067 -14.195 1.00 91.06 97 ASP A N 1
ATOM 762 C CA . ASP A 1 97 ? -6.968 6.444 -14.196 1.00 91.06 97 ASP A CA 1
ATOM 763 C C . ASP A 1 97 ? -7.477 6.900 -12.821 1.00 91.06 97 ASP A C 1
ATOM 765 O O . ASP A 1 97 ? -7.709 8.088 -12.593 1.00 91.06 97 ASP A O 1
ATOM 769 N N . HIS A 1 98 ? -7.683 5.965 -11.892 1.00 93.38 98 HIS A N 1
ATOM 770 C CA . HIS A 1 98 ? -8.225 6.264 -10.578 1.00 93.38 98 HIS A CA 1
ATOM 771 C C . HIS A 1 98 ? -7.095 6.380 -9.556 1.00 93.38 98 HIS A C 1
ATOM 773 O O . HIS A 1 98 ? -6.398 5.415 -9.257 1.00 93.38 98 HIS A O 1
ATOM 779 N N . LEU A 1 99 ? -6.962 7.577 -8.987 1.00 96.56 99 LEU A N 1
ATOM 780 C CA . LEU A 1 99 ? -5.956 7.930 -7.978 1.00 96.56 99 LEU A CA 1
ATOM 781 C C . LEU A 1 99 ? -6.544 8.024 -6.561 1.00 96.56 99 LEU A C 1
ATOM 783 O O . LEU A 1 99 ? -5.992 8.671 -5.669 1.00 96.56 99 LEU A O 1
ATOM 787 N N . SER A 1 100 ? -7.714 7.418 -6.375 1.00 96.31 100 SER A N 1
ATOM 788 C CA . SER A 1 100 ? -8.400 7.332 -5.095 1.00 96.31 100 SER A CA 1
ATOM 789 C C . SER A 1 100 ? -9.264 6.082 -5.015 1.00 96.31 100 SER A C 1
ATOM 791 O O . SER A 1 100 ? -9.816 5.641 -6.027 1.00 96.31 100 SER A O 1
ATOM 793 N N . MET A 1 101 ? -9.435 5.553 -3.808 1.00 94.62 101 MET A N 1
ATOM 794 C CA . MET A 1 101 ? -10.297 4.412 -3.513 1.00 94.62 101 MET A CA 1
ATOM 795 C C . MET A 1 101 ? -11.072 4.667 -2.222 1.00 94.62 101 MET A C 1
ATOM 797 O O . MET A 1 101 ? -10.479 5.044 -1.212 1.00 94.62 101 MET A O 1
ATOM 801 N N . ASP A 1 102 ? -12.383 4.448 -2.276 1.00 93.44 102 ASP A N 1
ATOM 802 C CA . ASP A 1 102 ? -13.246 4.456 -1.100 1.00 93.44 102 ASP A CA 1
ATOM 803 C C . ASP A 1 102 ? -13.381 3.022 -0.592 1.00 93.44 102 ASP A C 1
ATOM 805 O O . ASP A 1 102 ? -13.798 2.132 -1.328 1.00 93.44 102 ASP A O 1
ATOM 809 N N . LEU A 1 103 ? -13.013 2.816 0.665 1.00 92.62 103 LEU A N 1
ATOM 810 C CA . LEU A 1 103 ? -12.929 1.520 1.317 1.00 92.62 103 LEU A CA 1
ATOM 811 C C . LEU A 1 103 ? -13.945 1.451 2.455 1.00 92.62 103 LEU A C 1
ATOM 813 O O . LEU A 1 103 ? -14.044 2.382 3.256 1.00 92.62 103 LEU A O 1
ATOM 817 N N . ASP A 1 104 ? -14.685 0.349 2.537 1.00 90.56 104 ASP A N 1
ATOM 818 C CA . ASP A 1 104 ? -15.791 0.161 3.479 1.00 90.56 104 ASP A CA 1
ATOM 819 C C . ASP A 1 104 ? -15.658 -1.107 4.337 1.00 90.56 104 ASP A C 1
ATOM 821 O O . ASP A 1 104 ? -14.651 -1.816 4.307 1.00 90.56 104 ASP A O 1
ATOM 825 N N . GLY A 1 105 ? -16.683 -1.397 5.143 1.00 87.56 105 GLY A N 1
ATOM 826 C CA . GLY A 1 105 ? -16.725 -2.620 5.948 1.00 87.56 105 GLY A CA 1
ATOM 827 C C . GLY A 1 105 ? -15.648 -2.675 7.033 1.00 87.56 105 GLY A C 1
ATOM 828 O O . GLY A 1 105 ? -15.190 -3.762 7.380 1.00 87.56 105 GLY A O 1
ATOM 829 N N . PHE A 1 106 ? -15.226 -1.514 7.530 1.00 91.00 106 PHE A N 1
ATOM 830 C CA . PHE A 1 106 ? -14.293 -1.410 8.639 1.00 91.00 106 PHE A CA 1
ATOM 831 C C . PHE A 1 106 ? -15.015 -1.295 9.979 1.00 91.00 106 PHE A C 1
ATOM 833 O O . PHE A 1 106 ? -16.154 -0.834 10.065 1.00 91.00 106 PHE A O 1
ATOM 840 N N . GLU A 1 107 ? -14.316 -1.697 11.034 1.00 90.62 107 GLU A N 1
ATOM 841 C CA . GLU A 1 107 ? -14.748 -1.480 12.404 1.00 90.62 107 GLU A CA 1
ATOM 842 C C . GLU A 1 107 ? -14.485 -0.022 12.797 1.00 90.62 107 GLU A C 1
ATOM 844 O O . GLU A 1 107 ? -13.437 0.528 12.447 1.00 90.62 107 GLU A O 1
ATOM 849 N N . PRO A 1 108 ? -15.394 0.635 13.532 1.00 90.75 108 PRO A N 1
ATOM 850 C CA . PRO A 1 108 ? -15.173 1.983 14.037 1.00 90.75 108 PRO A CA 1
ATOM 851 C C . PRO A 1 108 ? -13.941 2.085 14.938 1.00 90.75 108 PRO A C 1
ATOM 853 O O . PRO A 1 108 ? -13.563 1.130 15.613 1.00 90.75 108 PRO A O 1
ATOM 856 N N . GLN A 1 109 ? -13.336 3.275 14.987 1.00 90.44 109 GLN A N 1
ATOM 857 C CA . GLN A 1 109 ? -12.150 3.574 15.805 1.00 90.44 109 GLN A CA 1
ATOM 858 C C . GLN A 1 109 ? -10.993 2.563 15.672 1.00 90.44 109 GLN A C 1
ATOM 860 O O . GLN A 1 109 ? -10.201 2.405 16.600 1.00 90.44 109 GLN A O 1
ATOM 865 N N . THR A 1 110 ? -10.878 1.899 14.524 1.00 91.94 110 THR A N 1
ATOM 866 C CA . THR A 1 110 ? -9.856 0.882 14.270 1.00 91.94 110 THR A CA 1
ATOM 867 C C . THR A 1 110 ? -8.806 1.413 13.296 1.00 91.94 110 THR A C 1
ATOM 869 O O . THR A 1 110 ? -9.129 2.142 12.354 1.00 91.94 110 THR A O 1
ATOM 872 N N . GLU A 1 111 ? -7.534 1.095 13.558 1.00 94.19 111 GLU A N 1
ATOM 873 C CA . GLU A 1 111 ? -6.411 1.396 12.664 1.00 94.19 111 GLU A CA 1
ATOM 874 C C . GLU A 1 111 ? -6.193 0.254 11.665 1.00 94.19 111 GLU A C 1
ATOM 876 O O . GLU A 1 111 ? -6.152 -0.923 12.036 1.00 94.19 111 GLU A O 1
ATOM 881 N N . TYR A 1 112 ? -5.987 0.632 10.408 1.00 94.50 112 TYR A N 1
ATOM 882 C CA . TYR A 1 112 ? -5.697 -0.253 9.289 1.00 94.50 112 TYR A CA 1
ATOM 883 C C . TYR A 1 112 ? -4.419 0.174 8.572 1.00 94.50 112 TYR A C 1
ATOM 885 O O . TYR A 1 112 ? -4.024 1.344 8.622 1.00 94.50 112 TYR A O 1
ATOM 893 N N . LEU A 1 113 ? -3.799 -0.790 7.898 1.00 95.00 113 LEU A N 1
ATOM 894 C CA . LEU A 1 113 ? -2.602 -0.628 7.082 1.00 95.00 113 LEU A CA 1
ATOM 895 C C . LEU A 1 113 ? -2.950 -0.760 5.603 1.00 95.00 113 LEU A C 1
ATOM 897 O O . LEU A 1 113 ? -3.815 -1.560 5.234 1.00 95.00 113 LEU A O 1
ATOM 901 N N . PHE A 1 114 ? -2.239 0.002 4.778 1.00 95.44 114 PHE A N 1
ATOM 902 C CA . PHE A 1 114 ? -2.412 0.055 3.334 1.00 95.44 114 PHE A CA 1
ATOM 903 C C . PHE A 1 114 ? -1.055 -0.046 2.641 1.00 95.44 114 PHE A C 1
ATOM 905 O O . PHE A 1 114 ? -0.214 0.849 2.767 1.00 95.44 114 PHE A O 1
ATOM 912 N N . ASP A 1 115 ? -0.882 -1.106 1.857 1.00 95.56 115 ASP A N 1
ATOM 913 C CA . ASP A 1 115 ? 0.247 -1.280 0.947 1.00 95.56 115 ASP A CA 1
ATOM 914 C C . ASP A 1 115 ? -0.232 -1.086 -0.493 1.00 95.56 115 ASP A C 1
ATOM 916 O O . ASP A 1 115 ? -1.141 -1.779 -0.959 1.00 95.56 115 ASP A O 1
ATOM 920 N N . LEU A 1 116 ? 0.378 -0.135 -1.203 1.00 96.81 116 LEU A N 1
ATOM 921 C CA . LEU A 1 116 ? -0.027 0.265 -2.550 1.00 96.81 116 LEU A CA 1
ATOM 922 C C . LEU A 1 116 ? 0.991 -0.200 -3.596 1.00 96.81 116 LEU A C 1
ATOM 924 O O . LEU A 1 116 ? 2.156 0.196 -3.561 1.00 96.81 116 LEU A O 1
ATOM 928 N N . GLN A 1 117 ? 0.530 -0.984 -4.565 1.00 97.31 117 GLN A N 1
ATOM 929 C CA . GLN A 1 117 ? 1.300 -1.473 -5.708 1.00 97.31 117 GLN A CA 1
ATOM 930 C C . GLN A 1 117 ? 0.825 -0.814 -7.006 1.00 97.31 117 GLN A C 1
ATOM 932 O O . GLN A 1 117 ? -0.375 -0.645 -7.228 1.00 97.31 117 GLN A O 1
ATOM 937 N N . ALA A 1 118 ? 1.772 -0.471 -7.878 1.00 97.75 118 ALA A N 1
ATOM 938 C CA . ALA A 1 118 ? 1.511 -0.052 -9.250 1.00 97.75 118 ALA A CA 1
ATOM 939 C C . ALA A 1 118 ? 1.980 -1.187 -10.151 1.00 97.75 118 ALA A C 1
ATOM 941 O O . ALA A 1 118 ? 3.180 -1.424 -10.299 1.00 97.75 118 ALA A O 1
ATOM 942 N N . CYS A 1 119 ? 1.027 -1.924 -10.708 1.00 97.81 119 CYS A N 1
ATOM 943 C CA . CYS A 1 119 ? 1.307 -3.060 -11.569 1.00 97.81 119 CYS A CA 1
ATOM 944 C C . CYS A 1 119 ? 1.775 -2.552 -12.928 1.00 97.81 119 CYS A C 1
ATOM 946 O O . CYS A 1 119 ? 1.095 -1.742 -13.556 1.00 97.81 119 CYS A O 1
ATOM 948 N N . LEU A 1 120 ? 2.926 -3.027 -13.390 1.00 97.19 120 LEU A N 1
ATOM 949 C CA . LEU A 1 120 ? 3.542 -2.605 -14.651 1.00 97.19 120 LEU A CA 1
ATOM 950 C C . LEU A 1 120 ? 3.002 -3.396 -15.845 1.00 97.19 120 LEU A C 1
ATOM 952 O O . LEU A 1 120 ? 3.088 -2.952 -16.989 1.00 97.19 120 LEU A O 1
ATOM 956 N N . ASP A 1 121 ? 2.389 -4.546 -15.576 1.00 96.12 121 ASP A N 1
ATOM 957 C CA . ASP A 1 121 ? 1.739 -5.402 -16.556 1.00 96.12 121 ASP A CA 1
ATOM 958 C C . ASP A 1 121 ? 0.316 -5.807 -16.104 1.00 96.12 121 ASP A C 1
ATOM 960 O O . ASP A 1 121 ? -0.022 -5.683 -14.923 1.00 96.12 121 ASP A O 1
ATOM 964 N N . PRO A 1 122 ? -0.538 -6.314 -17.015 1.00 94.44 122 PRO A N 1
ATOM 965 C CA . PRO A 1 122 ? -1.925 -6.668 -16.697 1.00 94.44 122 PRO A CA 1
ATOM 966 C C . PRO A 1 122 ? -2.107 -7.766 -15.641 1.00 94.44 122 PRO A C 1
ATOM 968 O O . PRO A 1 122 ? -3.196 -7.898 -15.092 1.00 94.44 122 PRO A O 1
ATOM 971 N N . ARG A 1 123 ? -1.085 -8.589 -15.389 1.00 94.38 123 ARG A N 1
ATOM 972 C CA . ARG A 1 123 ? -1.109 -9.686 -14.410 1.00 94.38 123 ARG A CA 1
ATOM 973 C C . ARG A 1 123 ? -0.372 -9.335 -13.116 1.00 94.38 123 ARG A C 1
ATOM 975 O O . ARG A 1 123 ? -0.369 -10.158 -12.207 1.00 94.38 123 ARG A O 1
ATOM 982 N N . CYS A 1 124 ? 0.205 -8.135 -13.028 1.00 94.50 124 CYS A N 1
ATOM 983 C CA . CYS A 1 124 ? 0.995 -7.673 -11.890 1.00 94.50 124 CYS A CA 1
ATOM 984 C C . CYS A 1 124 ? 2.162 -8.615 -11.531 1.00 94.50 124 CYS A C 1
ATOM 986 O O . CYS A 1 124 ? 2.481 -8.803 -10.359 1.00 94.50 124 CYS A O 1
ATOM 988 N N . GLU A 1 125 ? 2.796 -9.237 -12.530 1.00 95.06 125 GLU A N 1
ATOM 989 C CA . GLU A 1 125 ? 4.015 -10.032 -12.316 1.00 95.06 125 GLU A CA 1
ATOM 990 C C . GLU A 1 125 ? 5.231 -9.130 -12.066 1.00 95.06 125 GLU A C 1
ATOM 992 O O . GLU A 1 125 ? 6.164 -9.527 -11.369 1.00 95.06 125 GLU A O 1
ATOM 997 N N . ALA A 1 126 ? 5.198 -7.907 -12.596 1.00 96.38 126 ALA A N 1
ATOM 998 C CA . ALA A 1 126 ? 6.094 -6.816 -12.260 1.00 96.38 126 ALA A CA 1
ATOM 999 C C . ALA A 1 126 ? 5.287 -5.662 -11.655 1.00 96.38 126 ALA A C 1
ATOM 1001 O O . ALA A 1 126 ? 4.273 -5.223 -12.205 1.00 96.38 126 ALA A O 1
ATOM 1002 N N . TRP A 1 127 ? 5.749 -5.151 -10.519 1.00 97.56 127 TRP A N 1
ATOM 1003 C CA . TRP A 1 127 ? 5.127 -4.021 -9.842 1.00 97.56 127 TRP A CA 1
ATOM 1004 C C . TRP A 1 127 ? 6.179 -3.116 -9.227 1.00 97.56 127 TRP A C 1
ATOM 1006 O O . TRP A 1 127 ? 7.233 -3.576 -8.780 1.00 97.56 127 TRP A O 1
ATOM 1016 N N . LEU A 1 128 ? 5.858 -1.834 -9.138 1.00 97.62 128 LE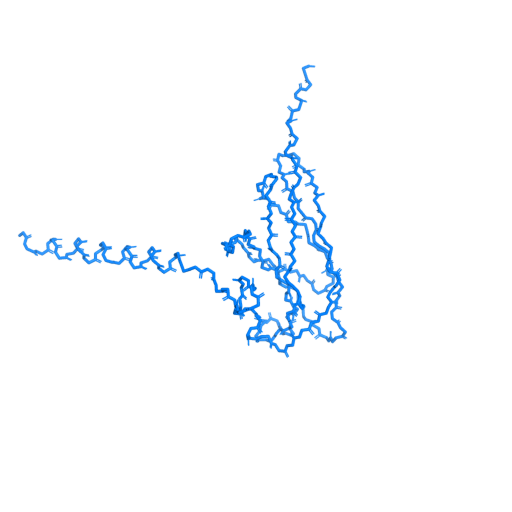U A N 1
ATOM 1017 C CA . LEU A 1 128 ? 6.444 -1.009 -8.099 1.00 97.62 128 LEU A CA 1
ATOM 1018 C C . LEU A 1 128 ? 5.649 -1.191 -6.805 1.00 97.62 128 LEU A C 1
ATOM 1020 O O . LEU A 1 128 ? 4.453 -1.495 -6.846 1.00 97.62 128 LEU A O 1
ATOM 1024 N N . ILE A 1 129 ? 6.284 -0.932 -5.665 1.00 96.88 129 ILE A N 1
ATOM 1025 C CA . ILE A 1 129 ? 5.621 -0.791 -4.361 1.00 96.88 129 ILE A CA 1
ATOM 1026 C C . ILE A 1 129 ? 5.801 0.637 -3.836 1.00 96.88 129 ILE A C 1
ATOM 1028 O O . ILE A 1 129 ? 6.855 1.256 -4.016 1.00 96.88 129 ILE A O 1
ATOM 1032 N N . ALA A 1 130 ? 4.781 1.194 -3.193 1.00 96.19 130 ALA A N 1
ATOM 1033 C CA . ALA A 1 130 ? 4.934 2.457 -2.497 1.00 96.19 130 ALA A CA 1
ATOM 1034 C C . ALA A 1 130 ? 6.030 2.345 -1.427 1.00 96.19 130 ALA A C 1
ATOM 1036 O O . ALA A 1 130 ? 6.212 1.310 -0.788 1.00 96.19 130 ALA A O 1
ATOM 1037 N N . LYS A 1 131 ? 6.812 3.411 -1.264 1.00 92.69 131 LYS A N 1
ATOM 1038 C CA . LYS A 1 131 ? 8.003 3.383 -0.410 1.00 92.69 131 LYS A CA 1
ATOM 1039 C C . LYS A 1 131 ? 7.680 3.069 1.055 1.00 92.69 131 LYS A C 1
ATOM 1041 O O . LYS A 1 131 ? 8.453 2.357 1.704 1.00 92.69 131 LYS A O 1
ATOM 1046 N N . ASP A 1 132 ? 6.564 3.590 1.545 1.00 90.75 132 ASP A N 1
ATOM 1047 C CA . ASP A 1 132 ? 6.16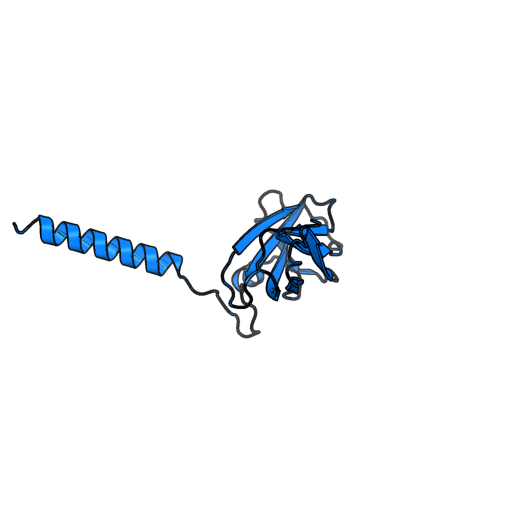0 3.524 2.945 1.00 90.75 132 ASP A CA 1
ATOM 1048 C C . ASP A 1 132 ? 4.902 2.658 3.114 1.00 90.75 132 ASP A C 1
ATOM 1050 O O . ASP A 1 132 ? 4.116 2.507 2.181 1.00 90.75 132 ASP A O 1
ATOM 1054 N N . GLU A 1 133 ? 4.724 2.106 4.315 1.00 89.25 133 GLU A N 1
ATOM 1055 C CA . GLU A 1 133 ? 3.467 1.488 4.751 1.00 89.25 133 GLU A CA 1
ATOM 1056 C C . GLU A 1 133 ? 2.555 2.603 5.279 1.00 89.25 133 GLU A C 1
ATOM 1058 O O . GLU A 1 133 ? 2.970 3.395 6.133 1.00 89.25 133 GLU A O 1
ATOM 1063 N N . TYR A 1 134 ? 1.323 2.690 4.778 1.00 93.56 134 TYR A N 1
ATOM 1064 C CA . TYR A 1 134 ? 0.403 3.763 5.158 1.00 93.56 134 TYR A CA 1
ATOM 1065 C C . TYR A 1 134 ? -0.612 3.288 6.181 1.00 93.56 134 TYR A C 1
ATOM 1067 O O . TYR A 1 134 ? -1.019 2.131 6.183 1.00 93.56 134 TYR A O 1
ATOM 1075 N N . ARG A 1 135 ? -1.041 4.207 7.047 1.00 94.19 135 ARG A N 1
ATOM 1076 C CA . ARG A 1 135 ? -1.977 3.922 8.135 1.00 94.19 135 ARG A CA 1
ATOM 1077 C C . ARG A 1 135 ? -3.176 4.844 8.065 1.00 94.19 135 ARG A C 1
ATOM 1079 O O . ARG A 1 135 ? -3.048 6.014 7.709 1.00 94.19 135 ARG A O 1
ATOM 1086 N N . GLY A 1 136 ? -4.331 4.318 8.443 1.00 93.50 136 GLY A N 1
ATOM 1087 C CA . GLY A 1 136 ? -5.571 5.074 8.537 1.00 93.50 136 GLY A CA 1
ATOM 1088 C C . GLY A 1 136 ? -6.411 4.588 9.699 1.00 93.50 136 GLY A C 1
ATOM 1089 O O . GLY A 1 136 ? -6.540 3.386 9.911 1.00 93.50 136 GLY A O 1
ATOM 1090 N N . MET A 1 137 ? -6.999 5.525 10.436 1.00 93.50 137 MET A N 1
ATOM 1091 C CA . MET A 1 137 ? -7.907 5.224 11.535 1.00 93.50 137 MET A CA 1
ATOM 1092 C C . MET A 1 137 ? -9.321 5.635 11.147 1.00 93.50 137 MET A C 1
ATOM 1094 O O . MET A 1 137 ? -9.555 6.787 10.788 1.00 93.50 137 MET A O 1
ATOM 1098 N N . THR A 1 138 ? -10.270 4.707 11.223 1.00 91.62 138 THR A N 1
ATOM 1099 C CA . THR A 1 138 ? -11.686 5.001 10.962 1.00 91.62 138 THR A CA 1
ATOM 1100 C C . THR A 1 138 ? -12.280 5.941 12.009 1.00 91.62 138 THR A C 1
ATOM 1102 O O . THR A 1 138 ? -11.874 5.926 13.174 1.00 91.62 138 THR A O 1
ATOM 1105 N N . ALA A 1 139 ? -13.309 6.692 11.618 1.00 86.94 139 ALA A N 1
ATOM 1106 C CA . ALA A 1 139 ? -14.077 7.538 12.525 1.00 86.94 139 ALA A CA 1
ATOM 1107 C C . ALA A 1 139 ? -14.851 6.731 13.592 1.00 86.94 139 ALA A C 1
ATOM 1109 O O . ALA A 1 139 ? -14.947 5.503 13.545 1.00 86.94 139 ALA A O 1
ATOM 1110 N N . GLN A 1 140 ? -15.425 7.442 14.566 1.00 82.94 140 GLN A N 1
ATOM 1111 C CA . GLN A 1 140 ? -16.406 6.863 15.484 1.00 82.94 140 GLN A CA 1
ATOM 1112 C C . GLN A 1 140 ? -17.693 6.500 14.734 1.00 82.94 140 GLN A C 1
ATOM 1114 O O . GLN A 1 140 ? -18.097 7.205 13.803 1.00 82.94 140 GLN A O 1
ATOM 1119 N N . ALA A 1 141 ? -18.358 5.427 15.166 1.00 77.81 141 ALA A N 1
ATOM 1120 C CA . ALA A 1 141 ? -19.710 5.141 14.713 1.00 77.81 141 ALA A CA 1
ATOM 1121 C C . ALA A 1 141 ? -20.634 6.264 15.194 1.00 77.81 141 ALA A C 1
ATOM 1123 O O . ALA A 1 141 ? -20.635 6.609 16.376 1.00 77.81 141 ALA A O 1
ATOM 1124 N N . GLN A 1 142 ? -21.411 6.837 14.279 1.00 69.75 142 GLN A N 1
ATOM 1125 C CA . GLN A 1 142 ? -22.534 7.676 14.669 1.00 69.75 142 GLN A CA 1
ATOM 1126 C C . GLN A 1 142 ? -23.688 6.749 15.040 1.00 69.75 142 GLN A C 1
ATOM 1128 O O . GLN A 1 142 ? -24.135 5.965 14.205 1.00 69.75 142 GLN A O 1
ATOM 1133 N N . GLU A 1 143 ? -24.148 6.824 16.288 1.00 65.25 143 GLU A N 1
ATOM 1134 C CA . GLU A 1 143 ? -25.412 6.207 16.679 1.00 65.25 143 GLU A CA 1
ATOM 1135 C C . GLU A 1 143 ? -26.525 6.837 15.834 1.00 65.25 143 GLU A C 1
ATOM 1137 O O . GLU A 1 143 ? -26.642 8.066 15.778 1.00 65.25 143 GLU A O 1
ATOM 1142 N N . GLU A 1 144 ? -27.321 6.006 15.149 1.00 57.84 144 GLU A N 1
ATOM 1143 C CA . GLU A 1 144 ? -28.556 6.448 14.502 1.00 57.84 144 GLU A CA 1
ATOM 1144 C C . GLU A 1 144 ? -29.414 7.131 15.562 1.00 57.84 144 GLU A C 1
ATOM 1146 O O . GLU A 1 144 ? -30.067 6.488 16.383 1.00 57.84 144 GLU A O 1
ATOM 1151 N N . THR A 1 145 ? -29.399 8.460 15.573 1.00 54.19 145 THR A N 1
ATOM 1152 C CA . THR A 1 145 ? -30.340 9.214 16.382 1.00 54.19 145 THR A CA 1
ATOM 1153 C C . THR A 1 145 ? -31.674 9.091 15.661 1.00 54.19 145 THR A C 1
ATOM 1155 O O . THR A 1 145 ? -31.967 9.847 14.737 1.00 54.19 145 THR A O 1
ATOM 1158 N N . SER A 1 146 ? -32.435 8.055 16.019 1.00 53.53 146 SER A N 1
ATOM 1159 C CA . SER A 1 146 ? -33.830 7.890 15.630 1.00 53.53 146 SER A CA 1
ATOM 1160 C C . SER A 1 146 ? -34.570 9.162 16.033 1.00 53.53 146 SER A C 1
ATOM 1162 O O . SER A 1 146 ? -34.799 9.399 17.215 1.00 53.53 146 SER A O 1
ATOM 1164 N N . LEU A 1 147 ? -34.890 10.010 15.057 1.00 55.94 147 LEU A N 1
ATOM 1165 C CA . LEU A 1 147 ? -35.861 11.080 15.239 1.00 55.94 147 LEU A CA 1
ATOM 1166 C C . LEU A 1 147 ? -37.222 10.407 15.455 1.00 55.94 147 LEU A C 1
ATOM 1168 O O . LEU A 1 147 ? -37.782 9.844 14.514 1.00 55.94 147 LEU A O 1
ATOM 1172 N N . GLU A 1 148 ? -37.674 10.402 16.712 1.00 48.97 148 GLU A N 1
ATOM 1173 C CA . GLU A 1 148 ? -39.070 10.151 17.105 1.00 48.97 148 GLU A CA 1
ATOM 1174 C C . GLU A 1 148 ? -40.040 11.128 16.423 1.00 48.97 148 GLU A C 1
ATOM 1176 O O . GLU A 1 148 ? -39.684 12.322 16.260 1.00 48.97 148 GLU A O 1
#

Sequence (148 aa):
MRTHTKVILLLLVLAVAGYALWMSPPKIDTQGKIHANLYEGASGTWNPQVEVLPFTRVPQTMLTVKWQPPEETYNHFVMTISTSDGTLIRTESNSHDHLSMDLDGFEPQTEYLFDLQACLDPRCEAWLIAKDEYRGMTAQAQEETSLE

Radius of gyration: 20.03 Å; chains: 1; bounding box: 53×62×34 Å

Foldseek 3Di:
DVVVVVVVVVVVVVVVVVVVVLPPAFDQDPVGDRNVVVVVQAPAEDAFVKDWAWDDDPQKTKIKIFTHDDPDDFFWKKKWKDFPRNHTPDIDIGGPVDRMDIGIDDDAQGKMKIKMWGQRDPVSSYIYTYPDIDMDTYHHGDDPPPDD

Organism: NCBI:txid1618979

Secondary structure (DSSP, 8-state):
-HHHHHHHHHHHHHHHHHHHHHTPPP---TT--TTHHHHHT-SEEE----EEEEEEETTEEEEEEE-PPPSS--SEEEEEEEETT--EEEEEEEETT--EEEEEEEPTT-EEEEEEEEESSTT-SSEEEESS-EEEEPPPPPP-----

pLDDT: mean 85.3, std 13.05, range [48.97, 97.81]